Protein 3N8B (pdb70)

Radius of gyration: 15.58 Å; Cα contacts (8 Å, |Δi|>4): 259; chains: 2; bounding box: 37×37×38 Å

CATH classification: 3.10.450.700

Secondary structure (DSSP, 8-state):
-TTEEE-----SSSEEE--EEE-TTS-EEEEEEEEEE-TTS-EEEEEEEEETT--HHHHHHHHHHHHHHHT-/--B-----SSSEEE--EEE-TTS-EEEEEEEEEE-TTS-EEEEEEEEETT--HHHHHHHHHHHHHHHHHH-

B-factor: mean 23.53, std 13.61, range [6.03, 356.92]

Sequence (143 aa):
ERGEVYSEKFTESERTYFNVKENRKGDYFLNIVESKRSPSGDFEEERHSIFVYEENNEFESSNNLLKKAIAVIKQKVEVYSEKFTESERTYFNVKENRKGDYFLNIVESKRSSPSGDFEERHSIFVYEENNEFESNLLKAIAVIKQQKVST

InterPro domains:
  IPR006628 Purine-rich element binding protein family [PF11680] (2-97)
  IPR006628 Purine-rich element binding protein family [SM00712] (6-74)

Solvent-accessible surface area: 8806 Å² total

Structure (mmCIF, N/CA/C/O backbone):
data_3N8B
#
_entry.id   3N8B
#
_cell.length_a   48.710
_cell.length_b   58.330
_cell.length_c   141.840
_cell.angle_alpha   90.00
_cell.angle_beta   90.00
_cell.angle_gamma   90.00
#
_symmetry.space_group_name_H-M   'I 21 21 21'
#
loop_
_entity.id
_entity.type
_entity.pdbx_description
1 polymer 'Uncharacterized protein'
2 non-polymer 1,2-ETHANEDIOL
3 non-polymer 'MAGNESIUM ION'
4 water water
#
loop_
_atom_site.group_PDB
_atom_site.id
_atom_site.type_symbol
_atom_site.label_atom_id
_atom_site.label_alt_id
_atom_site.label_comp_id
_atom_site.label_asym_id
_atom_site.label_entity_id
_atom_site.label_seq_id
_atom_site.pdbx_PDB_ins_code
_atom_site.Cartn_x
_atom_site.Cartn_y
_atom_site.Cartn_z
_atom_site.occupancy
_atom_site.B_iso_or_equiv
_atom_site.auth_seq_id
_atom_site.auth_comp_id
_atom_site.auth_asym_id
_atom_site.auth_atom_id
_atom_site.pdbx_PDB_model_num
ATOM 1 N N . GLU A 1 1 ? -9.270 14.055 21.778 1.00 27.51 8 GLU A N 1
ATOM 2 C CA . GLU A 1 1 ? -8.325 15.058 21.213 1.00 25.67 8 GLU A CA 1
ATOM 3 C C . GLU A 1 1 ? -8.399 15.012 19.684 1.00 23.84 8 GLU A C 1
ATOM 4 O O . GLU A 1 1 ? -8.189 13.964 19.079 1.00 23.19 8 GLU A O 1
ATOM 10 N N . ARG A 1 2 ? -8.728 16.149 19.069 1.00 21.19 9 ARG A N 1
ATOM 11 C CA . ARG A 1 2 ? -8.794 16.236 17.609 1.00 18.23 9 ARG A CA 1
ATOM 12 C C . ARG A 1 2 ? -7.479 15.750 16.980 1.00 16.90 9 ARG A C 1
ATOM 13 O O . ARG A 1 2 ? -6.387 16.192 17.351 1.00 15.25 9 ARG A O 1
ATOM 21 N N . GLY A 1 3 ? -7.584 14.821 16.038 1.00 16.98 10 GLY A N 1
ATOM 22 C CA . GLY A 1 3 ? -6.401 14.264 15.392 1.00 17.28 10 GLY A CA 1
ATOM 23 C C . GLY A 1 3 ? -5.887 12.979 16.039 1.00 18.76 10 GLY A C 1
ATOM 24 O O . GLY A 1 3 ? -5.000 12.327 15.493 1.00 18.87 10 GLY A O 1
ATOM 25 N N . GLU A 1 4 ? -6.420 12.637 17.210 1.00 19.94 11 GLU A N 1
ATOM 26 C CA . GLU A 1 4 ? -6.088 11.374 17.882 1.00 21.06 11 GLU A CA 1
ATOM 27 C C . GLU A 1 4 ? -7.338 10.504 17.972 1.00 19.70 11 GLU A C 1
ATOM 28 O O . GLU A 1 4 ? -8.319 10.868 18.620 1.00 21.60 11 GLU A O 1
ATOM 34 N N . VAL A 1 5 ? -7.300 9.364 17.295 1.00 16.70 12 VAL A N 1
ATOM 35 C CA . VAL A 1 5 ? -8.442 8.468 17.164 1.00 16.57 12 VAL A CA 1
ATOM 36 C C . VAL A 1 5 ? -8.448 7.457 18.315 1.00 15.95 12 VAL A C 1
ATOM 37 O O . VAL A 1 5 ? -9.506 7.059 18.811 1.00 16.12 12 VAL A O 1
ATOM 41 N N . TYR A 1 6 ? -7.257 7.028 18.713 1.00 14.99 13 TYR A N 1
ATOM 42 C CA . TYR A 1 6 ? -7.107 5.952 19.693 1.00 14.43 13 TYR A CA 1
ATOM 43 C C . TYR A 1 6 ? -5.812 6.152 20.454 1.00 14.10 13 TYR A C 1
ATOM 44 O O . TYR A 1 6 ? -4.792 6.528 19.878 1.00 12.10 13 TYR A O 1
ATOM 53 N N . SER A 1 7 ? -5.845 5.901 21.762 1.00 14.10 14 SER A N 1
ATOM 54 C CA . SER A 1 7 ? -4.650 6.030 22.572 1.00 15.32 14 SER A CA 1
ATOM 55 C C . SER A 1 7 ? -4.739 5.118 23.801 1.00 16.41 14 SER A C 1
ATOM 56 O O . SER A 1 7 ? -5.689 5.212 24.579 1.00 15.15 14 SER A O 1
ATOM 59 N N . GLU A 1 8 ? -3.760 4.238 23.966 1.00 15.31 15 GLU A N 1
ATOM 60 C CA . GLU A 1 8 ? -3.736 3.343 25.123 1.00 17.00 15 GLU A CA 1
ATOM 61 C C . GLU A 1 8 ? -2.365 3.353 25.751 1.00 15.42 15 GLU A C 1
ATOM 62 O O . GLU A 1 8 ? -1.349 3.494 25.069 1.00 15.26 15 GLU A O 1
ATOM 68 N N . LYS A 1 9 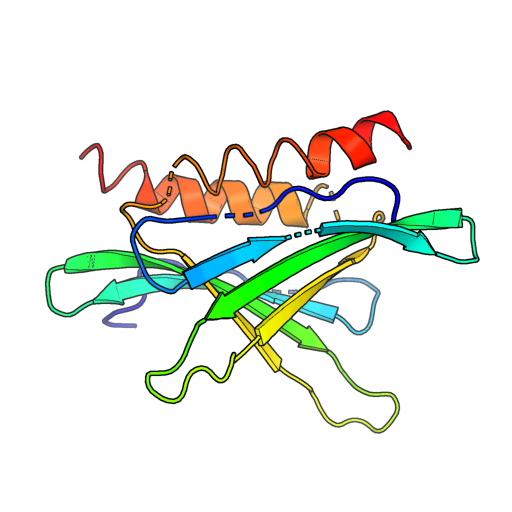? -2.333 3.237 27.066 1.00 13.78 16 LYS A N 1
ATOM 69 C CA . LYS A 1 9 ? -1.079 3.259 27.785 1.00 13.70 16 LYS A CA 1
ATOM 70 C C . LYS A 1 9 ? -0.909 1.911 28.473 1.00 14.06 16 LYS A C 1
ATOM 71 O O . LYS A 1 9 ? -1.866 1.365 29.022 1.00 13.49 16 LYS A O 1
ATOM 85 N N . PHE A 1 11 ? 1.490 0.086 31.223 1.00 14.77 18 PHE A N 1
ATOM 86 C CA . PHE A 1 11 ? 2.567 -0.047 32.215 1.00 14.10 18 PHE A CA 1
ATOM 87 C C . PHE A 1 11 ? 3.112 -1.473 32.200 1.00 14.24 18 PHE A C 1
ATOM 88 O O . PHE A 1 11 ? 2.399 -2.422 31.840 1.00 15.09 18 PHE A O 1
ATOM 96 N N . THR A 1 12 ? 4.368 -1.627 32.611 1.00 13.24 19 THR A N 1
ATOM 97 C CA . THR A 1 12 ? 4.957 -2.936 32.846 1.00 13.29 19 THR A CA 1
ATOM 98 C C . THR A 1 12 ? 5.680 -2.902 34.207 1.00 14.00 19 THR A C 1
ATOM 99 O O . THR A 1 12 ? 5.812 -1.844 34.815 1.00 12.58 19 THR A O 1
ATOM 103 N N . GLU A 1 13 ? 6.164 -4.060 34.654 1.00 14.95 20 GLU A N 1
ATOM 104 C CA . GLU A 1 13 ? 6.965 -4.128 35.883 1.00 16.71 20 GLU A CA 1
ATOM 105 C C . GLU A 1 13 ? 8.413 -3.674 35.662 1.00 16.95 20 GLU A C 1
ATOM 106 O O . GLU A 1 13 ? 9.193 -3.574 36.609 1.00 17.82 20 GLU A O 1
ATOM 112 N N . SER A 1 14 ? 8.760 -3.349 34.409 1.00 16.24 21 SER A N 1
ATOM 113 C CA . SER A 1 14 ? 10.050 -2.745 34.091 1.00 14.58 21 SER A CA 1
ATOM 114 C C . SER A 1 14 ? 9.977 -1.216 33.947 1.00 14.87 21 SER A C 1
ATOM 115 O O . SER A 1 14 ? 8.913 -0.601 34.083 1.00 14.53 21 SER A O 1
ATOM 118 N N . GLU A 1 15 ? 11.130 -0.624 33.647 1.00 14.97 22 GLU A N 1
ATOM 119 C CA . GLU A 1 15 ? 11.256 0.814 33.416 1.00 16.35 22 GLU A CA 1
ATOM 120 C C . GLU A 1 15 ? 10.728 1.231 32.032 1.00 16.08 22 GLU A C 1
ATOM 121 O O . GLU A 1 15 ? 10.856 2.392 31.645 1.00 16.80 22 GLU A O 1
ATOM 127 N N . ARG A 1 16 ? 10.147 0.278 31.306 1.00 16.39 23 ARG A N 1
ATOM 128 C CA . ARG A 1 16 ? 9.538 0.548 29.991 1.00 15.51 23 ARG A CA 1
ATOM 129 C C . ARG A 1 16 ? 8.012 0.646 30.105 1.00 14.47 23 ARG A C 1
ATOM 130 O O . ARG A 1 16 ? 7.360 -0.255 30.661 1.00 13.09 23 ARG A O 1
ATOM 138 N N . THR A 1 17 ? 7.462 1.746 29.579 1.00 12.29 24 THR A N 1
ATOM 139 C CA . THR A 1 17 ? 6.033 1.976 29.469 1.00 12.39 24 THR A CA 1
ATOM 140 C C . THR A 1 17 ? 5.725 2.221 27.993 1.00 12.93 24 THR A C 1
ATOM 141 O O . THR A 1 17 ? 6.505 2.880 27.299 1.00 14.18 24 THR A O 1
ATOM 145 N N . TYR A 1 18 ? 4.594 1.719 27.531 1.00 12.31 25 TYR A N 1
ATOM 146 C CA . TYR A 1 18 ? 4.257 1.816 26.111 1.00 12.78 25 TYR A CA 1
ATOM 147 C C . TYR A 1 18 ? 2.995 2.600 25.876 1.00 12.32 25 TYR A C 1
ATOM 148 O O . TYR A 1 18 ? 2.111 2.676 26.739 1.00 11.60 25 TYR A O 1
ATOM 157 N N . PHE A 1 19 ? 2.929 3.210 24.694 1.00 12.38 26 PHE A N 1
ATOM 158 C CA . PHE A 1 19 ? 1.752 3.885 24.244 1.00 12.39 26 PHE A CA 1
ATOM 159 C C . PHE A 1 19 ? 1.477 3.395 22.827 1.00 13.00 26 PHE A C 1
ATOM 160 O O . PHE A 1 19 ? 2.398 3.293 22.019 1.00 11.34 26 PHE A O 1
ATOM 181 N N . ASN A 1 21 ? -0.904 4.461 19.781 1.00 11.27 28 ASN A N 1
ATOM 182 C CA . ASN A 1 21 ? -1.760 5.542 19.309 1.00 11.46 28 ASN A CA 1
ATOM 183 C C . ASN A 1 21 ? -2.204 5.346 17.859 1.00 11.87 28 ASN A C 1
ATOM 184 O O . ASN A 1 21 ? -1.434 4.849 17.039 1.00 11.81 28 ASN A O 1
ATOM 189 N N . VAL A 1 22 ? -3.438 5.733 17.560 1.00 11.17 29 VAL A N 1
ATOM 190 C CA . VAL A 1 22 ? -3.868 5.903 16.160 1.00 11.15 29 VAL A CA 1
ATOM 191 C C . VAL A 1 22 ? -4.186 7.383 15.958 1.00 12.60 29 VAL A C 1
ATOM 192 O O . VAL A 1 22 ? -4.993 7.965 16.694 1.00 11.57 29 VAL A O 1
ATOM 196 N N . LYS A 1 23 ? -3.532 7.972 14.964 1.00 12.61 30 LYS A N 1
ATOM 197 C CA . LYS A 1 23 ? -3.678 9.383 14.663 1.00 13.62 30 LYS A CA 1
ATOM 198 C C . LYS A 1 23 ? -4.265 9.563 13.270 1.00 14.03 30 LYS A C 1
ATOM 199 O O . LYS A 1 23 ? -4.292 8.618 12.466 1.00 11.74 30 LYS A O 1
ATOM 205 N N . GLU A 1 24 ? -4.758 10.768 13.004 1.00 14.38 31 GLU A N 1
ATOM 206 C CA . GLU A 1 24 ? -5.398 11.076 11.731 1.00 15.65 31 GLU A CA 1
ATOM 207 C C . GLU A 1 24 ? -4.693 12.304 11.158 1.00 15.18 31 GLU A C 1
ATOM 208 O O . GLU A 1 24 ? -4.465 13.279 11.880 1.00 15.75 31 GLU A O 1
ATOM 214 N N . ASN A 1 25 ? -4.316 12.251 9.882 1.00 12.61 32 ASN A N 1
ATOM 215 C CA . ASN A 1 25 ? -3.663 13.408 9.261 1.00 12.20 32 ASN A CA 1
ATOM 216 C C . ASN A 1 25 ? -4.697 14.353 8.633 1.00 11.58 32 ASN A C 1
ATOM 217 O O . ASN A 1 25 ? -5.912 14.122 8.721 1.00 11.79 32 ASN A O 1
ATOM 222 N N . ARG A 1 26 ? -4.202 15.392 7.989 1.00 12.53 33 ARG A N 1
ATOM 223 C CA . ARG A 1 26 ? -5.053 16.400 7.366 1.00 14.33 33 ARG A CA 1
ATOM 224 C C . ARG A 1 26 ? -6.053 15.796 6.351 1.00 15.50 33 ARG A C 1
ATOM 225 O O . ARG A 1 26 ? -7.190 16.256 6.230 1.00 16.14 33 ARG A O 1
ATOM 233 N N . LYS A 1 27 ? -5.611 14.769 5.627 1.00 16.88 34 LYS A N 1
ATOM 234 C CA . LYS A 1 27 ? -6.411 14.134 4.562 1.00 18.72 34 LYS A CA 1
ATOM 235 C C . LYS A 1 27 ? -7.416 13.144 5.108 1.00 18.68 34 LYS A C 1
ATOM 236 O O . LYS A 1 27 ? -8.235 12.620 4.364 1.00 19.37 34 LYS A O 1
ATOM 242 N N . GLY A 1 28 ? -7.344 12.876 6.406 1.00 18.00 35 GLY A N 1
ATOM 243 C CA . GLY A 1 28 ? -8.204 11.891 7.024 1.00 17.20 35 GLY A CA 1
ATOM 244 C C . GLY A 1 28 ? -7.647 10.471 7.071 1.00 16.42 35 GLY A C 1
ATOM 245 O O . GLY A 1 28 ? -8.340 9.570 7.551 1.00 18.35 35 GLY A O 1
ATOM 246 N N . ASP A 1 29 ? -6.418 10.259 6.593 1.00 15.28 36 ASP A N 1
ATOM 247 C CA . ASP A 1 29 ? -5.774 8.945 6.683 1.00 15.41 36 ASP A CA 1
ATOM 248 C C . ASP A 1 29 ? -5.487 8.659 8.155 1.00 15.59 36 ASP A C 1
ATOM 249 O O . ASP A 1 29 ? -5.165 9.582 8.914 1.00 14.83 36 ASP A O 1
ATOM 254 N N . TYR A 1 30 ? -5.579 7.393 8.544 1.00 14.28 37 TYR A N 1
ATOM 255 C CA . TYR A 1 30 ? -5.172 6.991 9.897 1.00 13.95 37 TYR A CA 1
ATOM 256 C C . TYR A 1 30 ? -3.731 6.514 9.848 1.00 13.71 37 TYR A C 1
ATOM 257 O O . TYR A 1 30 ? -3.296 5.991 8.820 1.00 14.40 37 TYR A O 1
ATOM 266 N N . PHE A 1 31 ? -2.978 6.699 10.936 1.00 11.44 38 PHE A N 1
ATOM 267 C CA . PHE A 1 31 ? -1.643 6.107 11.035 1.00 10.58 38 PHE A CA 1
ATOM 268 C C . PHE A 1 31 ? -1.341 5.660 12.453 1.00 10.60 38 PHE A C 1
ATOM 269 O O . PHE A 1 31 ? -1.978 6.128 13.401 1.00 9.99 38 PHE A O 1
ATOM 277 N N . LEU A 1 32 ? -0.401 4.723 12.566 1.00 10.70 39 LEU A N 1
ATOM 278 C CA . LEU A 1 32 ? -0.085 4.088 13.833 1.00 10.35 39 LEU A CA 1
ATOM 279 C C . LEU A 1 32 ? 1.142 4.726 14.441 1.00 10.38 39 LEU A C 1
ATOM 280 O O . LEU A 1 32 ? 2.113 5.033 13.757 1.00 10.03 39 LEU A O 1
ATOM 285 N N . ASN A 1 33 ? 1.100 4.940 15.747 1.00 10.68 40 ASN A N 1
ATOM 286 C CA . ASN A 1 33 ? 2.269 5.404 16.430 1.00 11.15 40 ASN A CA 1
ATOM 287 C C . ASN A 1 33 ? 2.480 4.524 17.651 1.00 11.53 40 ASN A C 1
ATOM 288 O O . ASN A 1 33 ? 1.567 4.369 18.470 1.00 12.73 40 ASN A O 1
ATOM 293 N N . ILE A 1 34 ? 3.655 3.905 17.727 1.00 9.89 41 ILE A N 1
ATOM 294 C CA . ILE A 1 34 ? 3.999 3.060 18.866 1.00 10.92 41 ILE A CA 1
ATOM 295 C C . ILE A 1 34 ? 5.100 3.787 19.600 1.00 10.83 41 ILE A C 1
ATOM 296 O O . ILE A 1 34 ? 6.069 4.232 18.994 1.00 10.79 41 ILE A O 1
ATOM 301 N N . VAL A 1 35 ? 4.949 3.918 20.910 1.00 11.14 42 VAL A N 1
ATOM 302 C CA . VAL A 1 35 ? 5.920 4.667 21.691 1.00 12.11 42 VAL A CA 1
ATOM 303 C C . VAL A 1 35 ? 6.401 3.809 22.871 1.00 12.56 42 VAL A C 1
ATOM 304 O O . VAL A 1 35 ? 5.605 3.134 23.517 1.00 11.14 42 VAL A O 1
ATOM 308 N N . GLU A 1 36 ? 7.705 3.833 23.113 1.00 13.49 43 GLU A N 1
ATOM 309 C CA . GLU A 1 36 ? 8.290 3.284 24.322 1.00 14.66 43 GLU A CA 1
ATOM 310 C C . GLU A 1 36 ? 8.902 4.450 25.075 1.00 15.42 43 GLU A C 1
ATOM 311 O O . GLU A 1 36 ? 9.723 5.200 24.530 1.00 15.66 43 GLU A O 1
ATOM 317 N N . SER A 1 37 ? 8.477 4.603 26.324 1.00 15.89 44 SER A N 1
ATOM 318 C CA . SER A 1 37 ? 9.037 5.592 27.219 1.00 16.34 44 SER A CA 1
ATOM 319 C C . SER A 1 37 ? 9.849 4.806 28.257 1.00 18.09 44 SER A C 1
ATOM 320 O O . SER A 1 37 ? 9.289 3.991 28.997 1.00 16.80 44 SER A O 1
ATOM 323 N N . LYS A 1 38 ? 11.162 5.030 28.286 1.00 18.86 45 LYS A N 1
ATOM 324 C CA . LYS A 1 38 ? 12.063 4.283 29.173 1.00 22.14 45 LYS A CA 1
ATOM 325 C C . LYS A 1 38 ? 12.697 5.189 30.216 1.00 23.38 45 LYS A C 1
ATOM 326 O O . LYS A 1 38 ? 13.345 6.175 29.877 1.00 24.30 45 LYS A O 1
ATOM 332 N N . ARG A 1 39 ? 12.496 4.863 31.489 1.00 25.66 46 ARG A N 1
ATOM 333 C CA . ARG A 1 39 ? 13.140 5.599 32.572 1.00 27.28 46 ARG A CA 1
ATOM 334 C C . ARG A 1 39 ? 14.596 5.169 32.676 1.00 29.05 46 ARG A C 1
ATOM 335 O O . ARG A 1 39 ? 14.886 3.988 32.867 1.00 29.41 46 ARG A O 1
ATOM 343 N N . SER A 1 40 ? 15.501 6.121 32.562 1.00 31.33 47 SER A N 1
ATOM 344 C CA . SER A 1 40 ? 16.914 5.829 32.694 1.00 34.67 47 SER A CA 1
ATOM 345 C C . SER A 1 40 ? 17.279 5.649 34.161 1.00 36.27 47 SER A C 1
ATOM 346 O O . SER A 1 40 ? 16.551 6.093 35.038 1.00 35.98 47 SER A O 1
ATOM 349 N N . PRO A 1 41 ? 18.408 4.992 34.416 1.00 38.29 48 PRO A N 1
ATOM 350 C CA . PRO A 1 41 ? 18.878 4.764 35.787 1.00 39.50 48 PRO A CA 1
ATOM 351 C C . PRO A 1 41 ? 18.821 6.057 36.573 1.00 40.43 48 PRO A C 1
ATOM 352 O O . PRO A 1 41 ? 18.231 6.104 37.639 1.00 41.99 48 PRO A O 1
ATOM 356 N N . SER A 1 42 ? 19.409 7.102 36.028 1.00 40.41 49 SER A N 1
ATOM 357 C CA . SER A 1 42 ? 19.170 8.451 36.525 1.00 40.72 49 SER A CA 1
ATOM 358 C C . SER A 1 42 ? 17.901 9.268 36.748 1.00 40.49 49 SER A C 1
ATOM 359 O O . SER A 1 42 ? 17.943 10.318 37.392 1.00 41.05 49 SER A O 1
ATOM 362 N N . GLY A 1 43 ? 16.780 8.788 36.205 1.00 39.36 50 GLY A N 1
ATOM 363 C CA . GLY A 1 43 ? 15.485 9.457 36.375 1.00 38.10 50 GLY A CA 1
ATOM 364 C C . GLY A 1 43 ? 15.015 10.268 35.174 1.00 37.47 50 GLY A 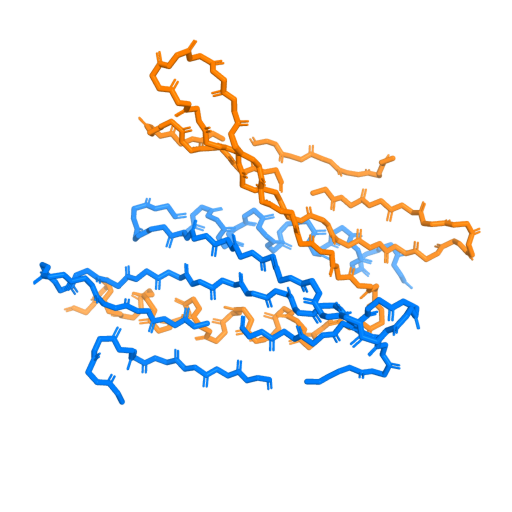C 1
ATOM 365 O O . GLY A 1 43 ? 13.923 10.840 35.192 1.00 37.21 50 GLY A O 1
ATOM 366 N N . ASP A 1 44 ? 15.842 10.338 34.135 1.00 36.72 51 ASP A N 1
ATOM 367 C CA . ASP A 1 44 ? 15.419 10.950 32.882 1.00 36.41 51 ASP A CA 1
ATOM 368 C C . ASP A 1 44 ? 14.652 9.917 32.065 1.00 35.18 51 ASP A C 1
ATOM 369 O O . ASP A 1 44 ? 14.942 8.725 32.130 1.00 35.12 51 ASP A O 1
ATOM 374 N N . PHE A 1 45 ? 13.674 10.377 31.301 1.00 33.91 52 PHE A N 1
ATOM 375 C CA . PHE A 1 45 ? 12.874 9.478 30.498 1.00 32.81 52 PHE A CA 1
ATOM 376 C C . PHE A 1 45 ? 13.231 9.602 29.029 1.00 31.35 52 PHE A C 1
ATOM 377 O O . PHE A 1 45 ? 13.077 10.683 28.454 1.00 32.91 52 PHE A O 1
ATOM 385 N N . GLU A 1 46 ? 13.733 8.514 28.437 1.00 29.31 53 GLU A N 1
ATOM 386 C CA A GLU A 1 46 ? 13.998 8.476 27.001 0.25 28.67 53 GLU A CA 1
ATOM 387 C CA B GLU A 1 46 ? 14.004 8.456 26.996 0.25 28.60 53 GLU A CA 1
ATOM 388 C CA C GLU A 1 46 ? 13.980 8.505 26.998 0.50 28.39 53 GLU A CA 1
ATOM 389 C C . GLU A 1 46 ? 12.743 8.013 26.256 1.00 27.84 53 GLU A C 1
ATOM 390 O O . GLU A 1 46 ? 12.019 7.138 26.731 1.00 27.50 53 GLU A O 1
ATOM 406 N N . ARG A 1 47 ? 12.479 8.614 25.105 1.00 25.40 54 ARG A N 1
ATOM 407 C CA . ARG A 1 47 ? 11.269 8.312 24.368 1.00 23.11 54 ARG A CA 1
ATOM 408 C C . ARG A 1 47 ? 11.628 7.847 22.958 1.00 21.37 54 ARG A C 1
ATOM 409 O O . ARG A 1 47 ? 12.474 8.441 22.309 1.00 21.11 54 ARG A O 1
ATOM 417 N N . HIS A 1 48 ? 11.010 6.754 22.526 1.00 18.62 55 HIS A N 1
ATOM 418 C CA . HIS A 1 48 ? 11.288 6.134 21.241 1.00 17.56 55 HIS A CA 1
ATOM 419 C C . HIS A 1 48 ? 9.955 5.922 20.544 1.00 16.56 55 HIS A C 1
ATOM 420 O O . HIS A 1 48 ? 9.025 5.374 21.130 1.00 15.71 55 HIS A O 1
ATOM 427 N N . SER A 1 49 ? 9.866 6.359 19.293 1.00 13.87 56 SER A N 1
ATOM 428 C CA . SER A 1 49 ? 8.581 6.494 18.650 1.00 13.43 56 SER A CA 1
ATOM 429 C C . SER A 1 49 ? 8.688 6.011 17.212 1.00 13.44 56 SER A C 1
ATOM 430 O O . SER A 1 49 ? 9.572 6.462 16.462 1.00 12.75 56 SER A O 1
ATOM 433 N N . ILE A 1 50 ? 7.760 5.134 16.835 1.00 13.11 57 ILE A N 1
ATOM 434 C CA . ILE A 1 50 ? 7.709 4.579 15.485 1.00 13.16 57 ILE A CA 1
ATOM 435 C C . ILE A 1 50 ? 6.368 4.907 14.836 1.00 12.89 57 ILE A C 1
ATOM 436 O O . ILE A 1 50 ? 5.327 4.869 15.500 1.00 12.92 57 ILE A O 1
ATOM 441 N N . PHE A 1 51 ? 6.395 5.235 13.545 1.00 10.42 58 PHE A N 1
ATOM 442 C CA . PHE A 1 51 ? 5.182 5.523 12.805 1.00 10.38 58 PHE A CA 1
ATOM 443 C C . PHE A 1 51 ? 5.018 4.527 11.674 1.00 9.72 58 PHE A C 1
ATOM 444 O O . PHE A 1 51 ? 5.999 4.172 11.005 1.00 9.45 58 PHE A O 1
ATOM 452 N N . VAL A 1 52 ? 3.789 4.088 11.463 1.00 9.19 59 VAL A N 1
ATOM 453 C CA . VAL A 1 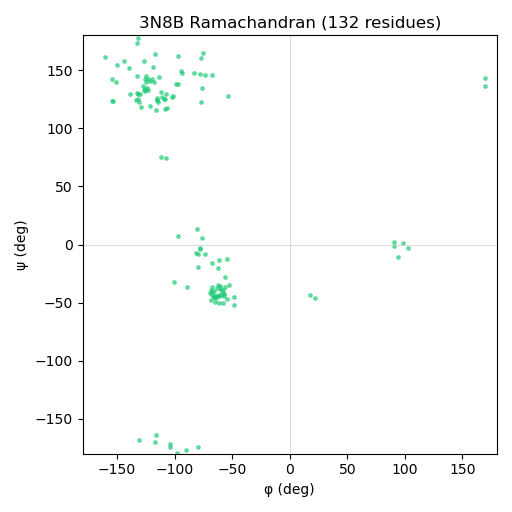52 ? 3.462 3.183 10.354 1.00 9.37 59 VAL A CA 1
ATOM 454 C C . VAL A 1 52 ? 2.248 3.759 9.670 1.00 11.23 59 VAL A C 1
ATOM 455 O O . VAL A 1 52 ? 1.248 4.092 10.323 1.00 10.89 59 VAL A O 1
ATOM 459 N N . TYR A 1 53 ? 2.332 3.889 8.347 1.00 12.20 60 TYR A N 1
ATOM 460 C CA . TYR A 1 53 ? 1.250 4.514 7.583 1.00 13.03 60 TYR A CA 1
ATOM 461 C C . TYR A 1 53 ? 0.285 3.488 6.967 1.00 14.43 60 TYR A C 1
ATOM 462 O O . TYR A 1 53 ? 0.601 2.304 6.885 1.00 13.90 60 TYR A O 1
ATOM 471 N N . GLU A 1 54 ? -0.904 3.948 6.576 1.00 16.02 61 GLU A N 1
ATOM 472 C CA . GLU A 1 54 ? -1.978 3.072 6.090 1.00 17.06 61 GLU A CA 1
ATOM 473 C C . GLU A 1 54 ? -1.556 2.047 5.041 1.00 17.72 61 GLU A C 1
ATOM 474 O O . GLU A 1 54 ? -1.927 0.861 5.127 1.00 17.10 61 GLU A O 1
ATOM 480 N N . GLU A 1 55 ? -0.772 2.502 4.066 1.00 16.77 62 GLU A N 1
ATOM 481 C CA . GLU A 1 55 ? -0.388 1.657 2.945 1.00 17.63 62 GLU A CA 1
ATOM 482 C C . GLU A 1 55 ? 0.519 0.516 3.352 1.00 17.13 62 GLU A C 1
ATOM 483 O O . GLU A 1 55 ? 0.681 -0.431 2.588 1.00 17.91 62 GLU A O 1
ATOM 489 N N . ASN A 1 56 ? 1.111 0.593 4.543 1.00 14.48 63 ASN A N 1
ATOM 490 C CA . ASN A 1 56 ? 1.958 -0.502 5.026 1.00 14.04 63 ASN A CA 1
ATOM 491 C C . ASN A 1 56 ? 1.393 -1.270 6.227 1.00 13.28 63 ASN A C 1
ATOM 492 O O . ASN A 1 56 ? 2.092 -2.112 6.769 1.00 13.20 63 ASN A O 1
ATOM 505 N N . ASN A 1 58 ? -1.079 -3.632 6.788 1.00 15.04 65 ASN A N 1
ATOM 506 C CA . ASN A 1 58 ? -1.282 -5.085 6.750 1.00 17.59 65 ASN A CA 1
ATOM 507 C C . ASN A 1 58 ? 0.031 -5.845 6.767 1.00 16.89 65 ASN A C 1
ATOM 508 O O . ASN A 1 58 ? 0.170 -6.844 7.489 1.00 17.96 65 ASN A O 1
ATOM 513 N N . GLU A 1 59 ? 1.000 -5.382 5.981 1.00 16.51 66 GLU A N 1
ATOM 514 C CA . GLU A 1 59 ? 2.310 -6.001 5.962 1.00 16.14 66 GLU A CA 1
ATOM 515 C C . GLU A 1 59 ? 3.059 -5.798 7.273 1.00 14.82 66 GLU A C 1
ATOM 516 O O . GLU A 1 59 ? 3.777 -6.689 7.724 1.00 12.98 66 GLU A O 1
ATOM 522 N N . PHE A 1 60 ? 2.903 -4.627 7.884 1.00 13.17 67 PHE A N 1
ATOM 523 C CA . PHE A 1 60 ? 3.567 -4.398 9.167 1.00 12.93 67 PHE A CA 1
ATOM 524 C C . PHE A 1 60 ? 2.996 -5.348 10.212 1.00 12.97 67 PHE A C 1
ATOM 525 O O . PHE A 1 60 ? 3.751 -5.976 10.963 1.00 13.59 67 PHE A O 1
ATOM 533 N N . GLU A 1 61 ? 1.673 -5.478 10.235 1.00 13.83 68 GLU A N 1
ATOM 534 C CA . GLU A 1 61 ? 1.010 -6.391 11.174 1.00 16.07 68 GLU A CA 1
ATOM 535 C C . GLU A 1 61 ? 1.501 -7.841 10.995 1.00 16.27 68 GLU A C 1
ATOM 536 O O . GLU A 1 61 ? 1.871 -8.499 11.962 1.00 16.28 68 GLU A O 1
ATOM 542 N N . SER A 1 62 ? 1.482 -8.312 9.751 1.00 16.94 69 SER A N 1
ATOM 543 C CA A SER A 1 62 ? 1.920 -9.669 9.428 0.50 16.97 69 SER A CA 1
ATOM 544 C CA B SER A 1 62 ? 1.929 -9.666 9.415 0.50 17.17 69 SER A CA 1
ATOM 545 C C . SER A 1 62 ? 3.345 -9.929 9.900 1.00 17.05 69 SER A C 1
ATOM 546 O O . SER A 1 62 ? 3.617 -10.962 10.517 1.00 17.57 69 SER A O 1
ATOM 551 N N . ASN A 1 63 ? 4.245 -8.990 9.616 1.00 16.28 70 ASN A N 1
ATOM 552 C CA A ASN A 1 63 ? 5.632 -9.135 10.020 0.50 16.24 70 ASN A CA 1
ATOM 553 C CA B ASN A 1 63 ? 5.655 -9.068 10.022 0.50 16.30 70 ASN A CA 1
ATOM 554 C C . ASN A 1 63 ? 5.846 -9.049 11.528 1.00 16.49 70 ASN A C 1
ATOM 555 O O . ASN A 1 63 ? 6.712 -9.749 12.082 1.00 16.50 70 ASN A O 1
ATOM 564 N N . LEU A 1 64 ? 5.065 -8.209 12.191 1.00 15.82 71 LEU A N 1
ATOM 565 C CA . LEU A 1 64 ? 5.139 -8.107 13.632 1.00 17.27 71 LEU A CA 1
ATOM 566 C C . LEU A 1 64 ? 4.688 -9.440 14.245 1.00 15.96 71 LEU A C 1
ATOM 567 O O . LEU A 1 64 ? 5.384 -10.002 15.077 1.00 16.17 71 LEU A O 1
ATOM 572 N N . LEU A 1 65 ? 3.543 -9.941 13.803 1.00 15.42 72 LEU A N 1
ATOM 573 C CA . LEU A 1 65 ? 3.008 -11.214 14.316 1.00 17.36 72 LEU A CA 1
ATOM 574 C C . LEU A 1 65 ? 3.929 -12.415 14.077 1.00 18.38 72 LEU A C 1
ATOM 575 O O . LEU A 1 65 ? 4.016 -13.308 14.937 1.00 18.41 72 LEU A O 1
ATOM 580 N N . LYS A 1 66 ? 4.618 -12.421 12.931 1.00 18.02 73 LYS A N 1
ATOM 581 C CA A LYS A 1 66 ? 5.601 -13.462 12.613 0.50 18.25 73 LYS A CA 1
ATOM 582 C CA B LYS A 1 66 ? 5.614 -13.455 12.613 0.50 18.37 73 LYS A CA 1
ATOM 583 C C . LYS A 1 66 ? 6.801 -13.448 13.573 1.00 18.43 73 LYS A C 1
ATOM 584 O O . LYS A 1 66 ? 7.257 -14.505 14.014 1.00 17.88 73 LYS A O 1
ATOM 595 N N . ALA A 1 67 ? 7.315 -12.262 13.901 1.00 16.94 74 ALA A N 1
ATOM 596 C CA . ALA A 1 67 ? 8.423 -12.166 14.860 1.00 17.54 74 ALA A CA 1
ATOM 597 C C . ALA A 1 67 ? 7.983 -12.562 16.263 1.00 17.54 74 ALA A C 1
ATOM 598 O O . ALA A 1 67 ? 8.730 -13.224 16.996 1.00 18.43 74 ALA A O 1
ATOM 600 N N . ILE A 1 68 ? 6.786 -12.129 16.639 1.00 16.29 75 ILE A N 1
ATOM 601 C CA . ILE A 1 68 ? 6.218 -12.491 17.944 1.00 18.25 75 ILE A CA 1
ATOM 602 C C . ILE A 1 68 ? 5.984 -14.014 18.052 1.00 18.10 75 ILE A C 1
ATOM 603 O O . ILE A 1 68 ? 6.199 -14.615 19.112 1.00 18.79 75 ILE A O 1
ATOM 608 N N . ALA A 1 69 ? 5.557 -14.631 16.956 1.00 18.28 76 ALA A N 1
ATOM 609 C CA . ALA A 1 69 ? 5.359 -16.084 16.909 1.00 19.39 76 ALA A CA 1
ATOM 610 C C . ALA A 1 69 ? 6.667 -16.840 17.138 1.00 20.02 76 ALA A C 1
ATOM 611 O O . ALA A 1 69 ? 6.667 -17.903 17.765 1.00 20.15 76 ALA A O 1
ATOM 613 N N . VAL A 1 70 ? 7.781 -16.290 16.648 1.00 21.26 77 VAL A N 1
ATOM 614 C CA . VAL A 1 70 ? 9.111 -16.829 16.953 1.00 22.18 77 VAL A CA 1
ATOM 615 C C . VAL A 1 70 ? 9.350 -16.862 18.458 1.00 22.67 77 VAL A C 1
ATOM 616 O O . VAL A 1 70 ? 9.836 -17.861 18.981 1.00 22.79 77 VAL A O 1
ATOM 620 N N . ILE A 1 71 ? 8.998 -15.782 19.155 1.00 23.00 78 ILE A N 1
ATOM 621 C CA . ILE A 1 71 ? 9.196 -15.717 20.608 1.00 23.87 78 ILE A CA 1
ATOM 622 C C . ILE A 1 71 ? 8.253 -16.684 21.336 1.00 25.67 78 ILE A C 1
ATOM 623 O O . ILE A 1 71 ? 8.660 -17.375 22.276 1.00 25.17 78 ILE A O 1
ATOM 628 N N . LYS A 1 72 ? 7.005 -16.739 20.877 1.00 27.26 79 LYS A N 1
ATOM 629 C CA . LYS A 1 72 ? 6.001 -17.640 21.445 1.00 30.48 79 LYS A CA 1
ATOM 630 C C . LYS A 1 72 ? 6.434 -19.092 21.393 1.00 32.00 79 LYS A C 1
ATOM 631 O O . LYS A 1 72 ? 6.227 -19.839 22.342 1.00 32.30 79 LYS A O 1
ATOM 637 N N . GLN A 1 73 ? 7.015 -19.491 20.270 1.00 34.47 80 GLN A N 1
ATOM 638 C CA . GLN A 1 73 ? 7.423 -20.873 20.100 1.00 37.77 80 GLN A CA 1
ATOM 639 C C . GLN A 1 73 ? 8.748 -21.171 20.808 1.00 39.08 80 GLN A C 1
ATOM 640 O O . GLN A 1 73 ? 9.057 -22.333 21.079 1.00 39.53 80 GLN A O 1
ATOM 646 N N . LYS A 1 74 ? 9.515 -20.125 21.113 1.00 40.23 81 LYS A N 1
ATOM 647 C CA . LYS A 1 74 ? 10.807 -20.278 21.782 1.00 41.72 81 LYS A CA 1
ATOM 648 C C . LYS A 1 74 ? 10.712 -20.073 23.297 1.00 42.61 81 LYS A C 1
ATOM 649 O O . LYS A 1 74 ? 11.732 -20.032 23.980 1.00 43.34 81 LYS A O 1
ATOM 655 N N . VAL A 1 75 ? 9.496 -19.939 23.820 1.00 43.56 82 VAL A N 1
ATOM 656 C CA . VAL A 1 75 ? 9.292 -19.952 25.276 1.00 44.58 82 VAL A CA 1
ATOM 657 C C . VAL A 1 75 ? 8.538 -21.207 25.707 1.00 44.98 82 VAL A C 1
ATOM 658 O O . VAL A 1 75 ? 8.526 -21.563 26.888 1.00 46.44 82 VAL A O 1
ATOM 662 N N . GLU B 1 4 ? 21.353 -12.296 17.707 1.00 42.29 11 GLU B N 1
ATOM 663 C CA . GLU B 1 4 ? 20.065 -12.238 17.036 1.00 41.99 11 GLU B CA 1
ATOM 664 C C . GLU B 1 4 ? 19.579 -13.638 16.770 1.00 41.32 11 GLU B C 1
ATOM 665 O O . GLU B 1 4 ? 20.344 -14.470 16.359 1.00 42.29 11 GLU B O 1
ATOM 671 N N . VAL B 1 5 ? 18.314 -13.893 17.049 1.00 38.94 12 VAL B N 1
ATOM 672 C CA . VAL B 1 5 ? 17.666 -15.157 16.839 1.00 36.90 12 VAL B CA 1
ATOM 673 C C . VAL B 1 5 ? 16.852 -15.124 15.569 1.00 34.79 12 VAL B C 1
ATOM 674 O O . VAL B 1 5 ? 16.679 -16.122 14.931 1.00 34.64 12 VAL B O 1
ATOM 678 N N . TYR B 1 6 ? 16.308 -13.958 15.232 1.00 32.09 13 TYR B N 1
ATOM 679 C CA . TYR B 1 6 ? 15.472 -13.784 14.045 1.00 29.70 13 TYR B CA 1
ATOM 680 C C . TYR B 1 6 ? 15.581 -12.317 13.632 1.00 28.73 13 TYR B C 1
ATOM 681 O O . TYR B 1 6 ? 15.665 -11.428 14.484 1.00 27.16 13 TYR B O 1
ATOM 690 N N . SER B 1 7 ? 15.604 -12.069 12.330 1.00 28.88 14 SER B N 1
ATOM 691 C CA . SER B 1 7 ? 15.657 -10.698 11.824 1.00 29.55 14 SER B CA 1
ATOM 692 C C . SER B 1 7 ? 15.056 -10.634 10.445 1.00 29.53 14 SER B C 1
ATOM 693 O O . SER B 1 7 ? 15.464 -11.361 9.543 1.00 30.13 14 SER B O 1
ATOM 696 N N . GLU B 1 8 ? 14.054 -9.781 10.295 1.00 28.27 15 GLU B N 1
ATOM 697 C CA . GLU B 1 8 ? 13.399 -9.610 9.021 1.00 27.75 15 GLU B CA 1
ATOM 698 C C . GLU B 1 8 ? 13.422 -8.134 8.683 1.00 26.31 15 GLU B C 1
ATOM 699 O O . GLU B 1 8 ? 13.116 -7.287 9.523 1.00 25.92 15 GLU B O 1
ATOM 705 N N . LYS B 1 9 ? 13.797 -7.841 7.448 1.00 24.26 16 LYS B N 1
ATOM 706 C CA . LYS B 1 9 ? 13.838 -6.483 6.961 1.00 22.52 16 LYS B CA 1
ATOM 707 C C . LYS B 1 9 ? 12.624 -6.289 6.074 1.00 21.43 16 LYS B C 1
ATOM 708 O O . LYS B 1 9 ? 12.450 -6.979 5.059 1.00 22.64 16 LYS B O 1
ATOM 722 N N . PHE B 1 11 ? 11.162 -3.771 3.721 1.00 16.01 18 PHE B N 1
ATOM 723 C CA . PHE B 1 11 ? 11.241 -2.580 2.898 1.00 15.61 18 PHE B CA 1
ATOM 724 C C . PHE B 1 11 ? 9.837 -2.064 2.609 1.00 14.59 18 PHE B C 1
ATOM 725 O O . PHE B 1 11 ? 8.847 -2.779 2.744 1.00 15.27 18 PHE B O 1
ATOM 733 N N . THR B 1 12 ? 9.746 -0.804 2.208 1.00 13.31 19 THR B N 1
ATOM 734 C CA . THR B 1 12 ? 8.506 -0.277 1.683 1.00 12.47 19 THR B CA 1
ATOM 735 C C . THR B 1 12 ? 8.862 0.461 0.375 1.00 12.17 19 THR B C 1
ATOM 736 O O . THR B 1 12 ? 10.031 0.573 0.015 1.00 12.46 19 THR B O 1
ATOM 740 N N . GLU B 1 13 ? 7.853 0.975 -0.300 1.00 12.30 20 GLU B N 1
ATOM 741 C CA . GLU B 1 13 ? 8.075 1.774 -1.501 1.00 14.69 20 GLU B CA 1
ATOM 742 C C . GLU B 1 13 ? 8.524 3.212 -1.212 1.00 14.78 20 GLU B C 1
ATOM 743 O O . GLU B 1 13 ? 8.831 3.962 -2.147 1.00 12.96 20 GLU B O 1
ATOM 749 N N . SER B 1 14 ? 8.575 3.592 0.074 1.00 14.20 21 SER B N 1
ATOM 750 C CA . SER B 1 14 ? 9.144 4.884 0.465 1.00 13.44 21 SER B CA 1
ATOM 751 C C . SER B 1 14 ? 10.533 4.690 1.061 1.00 14.30 21 SER B C 1
ATOM 752 O O . SER B 1 14 ? 11.045 3.568 1.104 1.00 14.62 21 SER B O 1
ATOM 755 N N . GLU B 1 15 ? 11.123 5.777 1.574 1.00 13.49 22 GLU B N 1
ATOM 756 C CA . GLU B 1 15 ? 12.444 5.741 2.201 1.00 14.20 22 GLU B CA 1
ATOM 757 C C . GLU B 1 15 ? 12.425 5.242 3.655 1.00 13.64 22 GLU B C 1
ATOM 758 O O . GLU B 1 15 ? 13.398 5.371 4.379 1.00 13.51 22 GLU B O 1
ATOM 764 N N . ARG B 1 16 ? 11.305 4.661 4.054 1.00 13.35 23 ARG B N 1
ATOM 765 C CA . ARG B 1 16 ? 11.132 4.131 5.392 1.00 15.08 23 ARG B CA 1
ATOM 766 C C . ARG B 1 16 ? 11.287 2.603 5.308 1.00 13.99 23 ARG B C 1
ATOM 767 O O . ARG B 1 16 ? 10.655 1.971 4.465 1.00 14.37 23 ARG B O 1
ATOM 775 N N . THR B 1 17 ? 12.162 2.031 6.130 1.00 13.86 24 THR B N 1
ATOM 776 C CA . THR B 1 17 ? 12.330 0.567 6.209 1.00 14.54 24 THR B CA 1
ATOM 777 C C . THR B 1 17 ? 12.154 0.143 7.664 1.00 14.97 24 THR B C 1
ATOM 778 O O . THR B 1 17 ? 12.595 0.852 8.573 1.00 15.29 24 THR B O 1
ATOM 782 N N . TYR B 1 18 ? 11.522 -1.007 7.889 1.00 14.13 25 TYR B N 1
ATOM 783 C CA . TYR B 1 18 ? 11.348 -1.518 9.254 1.00 14.45 25 TYR B CA 1
ATOM 784 C C . TYR B 1 18 ? 12.147 -2.794 9.445 1.00 16.16 25 TYR B C 1
ATOM 785 O O . TYR B 1 18 ? 12.255 -3.606 8.525 1.00 16.99 25 TYR B O 1
ATOM 794 N N . PHE B 1 19 ? 12.699 -2.963 10.637 1.00 17.49 26 PHE B N 1
ATOM 795 C CA . PHE B 1 19 ? 13.342 -4.213 11.014 1.00 19.32 26 PHE B CA 1
ATOM 796 C C . PHE B 1 19 ? 12.568 -4.825 12.171 1.00 20.44 26 PHE B C 1
ATOM 797 O O . PHE B 1 19 ? 12.170 -4.121 13.102 1.00 19.46 26 PHE B O 1
ATOM 818 N N . ASN B 1 21 ? 13.330 -7.629 14.847 1.00 22.10 28 ASN B N 1
ATOM 819 C CA . ASN B 1 21 ? 14.396 -8.475 15.385 1.00 23.41 28 ASN B CA 1
ATOM 820 C C . ASN B 1 21 ? 13.978 -9.197 16.646 1.00 24.00 28 ASN B C 1
ATOM 821 O O . ASN B 1 21 ? 13.347 -8.608 17.529 1.00 24.25 28 ASN B O 1
ATOM 826 N N . VAL B 1 22 ? 14.318 -10.477 16.721 1.00 24.66 29 VAL B N 1
ATOM 827 C CA . VAL B 1 22 ? 14.204 -11.210 17.972 1.00 26.04 29 VAL B CA 1
ATOM 828 C C . VAL B 1 22 ? 15.621 -11.500 18.434 1.00 27.47 29 VAL B C 1
ATOM 829 O O . VAL B 1 22 ? 16.427 -12.040 17.674 1.00 26.97 29 VAL B O 1
ATOM 833 N N . LYS B 1 23 ? 15.927 -11.122 19.668 1.00 29.13 30 LYS B N 1
ATOM 834 C CA . LYS B 1 23 ? 17.234 -11.400 20.246 1.00 32.55 30 LYS B CA 1
ATOM 835 C C . LYS B 1 23 ? 17.114 -12.109 21.591 1.00 33.85 30 LYS B C 1
ATOM 836 O O . LYS B 1 23 ? 16.073 -12.032 22.247 1.00 32.09 30 LYS B O 1
ATOM 842 N N . GLU B 1 24 ? 18.185 -12.799 21.986 1.00 36.16 31 GLU B N 1
ATOM 843 C CA . GLU B 1 24 ? 18.257 -13.479 23.283 1.00 38.53 31 GLU B CA 1
ATOM 844 C C . GLU B 1 24 ? 19.240 -12.748 24.209 1.00 39.36 31 GLU B C 1
ATOM 845 O O . GLU B 1 24 ? 20.386 -12.525 23.834 1.00 40.01 31 GLU B O 1
ATOM 851 N N . ASN B 1 25 ? 18.791 -12.353 25.402 1.00 40.46 32 ASN B N 1
ATOM 852 C CA . ASN B 1 25 ? 19.684 -11.708 26.375 1.00 41.36 32 ASN B CA 1
ATOM 853 C C . ASN B 1 25 ? 20.557 -12.721 27.128 1.00 41.98 32 ASN B C 1
ATOM 854 O O . ASN B 1 25 ? 20.538 -13.914 26.816 1.00 41.60 32 ASN B O 1
ATOM 859 N N . ARG B 1 26 ? 21.310 -12.234 28.111 1.00 42.86 33 ARG B N 1
ATOM 860 C CA . ARG B 1 26 ? 22.217 -13.065 28.896 1.00 43.92 33 ARG B CA 1
ATOM 861 C C . ARG B 1 26 ? 21.542 -14.086 29.804 1.00 43.45 33 ARG B C 1
ATOM 862 O O . ARG B 1 26 ? 21.959 -15.250 29.865 1.00 43.84 33 ARG B O 1
ATOM 870 N N . LYS B 1 27 ? 20.478 -13.656 30.485 1.00 42.53 34 LYS B N 1
ATOM 871 C CA . LYS B 1 27 ? 19.653 -14.547 31.331 1.00 41.55 34 LYS B CA 1
ATOM 872 C C . LYS B 1 27 ? 19.023 -15.653 30.497 1.00 41.16 34 LYS B C 1
ATOM 873 O O . LYS B 1 27 ? 18.492 -16.623 31.048 1.00 41.24 34 LYS B O 1
ATOM 879 N N . GLY B 1 28 ? 19.065 -15.500 29.171 1.00 40.24 35 GLY B N 1
ATOM 880 C CA . GLY B 1 28 ? 18.465 -16.456 28.240 1.00 38.81 35 GLY B CA 1
ATOM 881 C C . GLY B 1 28 ? 17.087 -16.002 27.769 1.00 37.85 35 GLY B C 1
ATOM 882 O O . GLY B 1 28 ? 16.431 -16.706 26.996 1.00 38.49 35 GLY B O 1
ATOM 883 N N . ASP B 1 29 ? 16.642 -14.836 28.234 1.00 36.54 36 ASP B N 1
ATOM 884 C CA . ASP B 1 29 ? 15.329 -14.300 27.866 1.00 35.38 36 ASP B CA 1
ATOM 885 C C . ASP B 1 29 ? 15.327 -13.686 26.473 1.00 33.71 36 ASP B C 1
ATOM 886 O O . ASP B 1 29 ? 16.326 -13.118 26.034 1.00 33.32 36 ASP B O 1
ATOM 891 N N . TYR B 1 30 ? 14.192 -13.800 25.793 1.00 32.44 37 TYR B N 1
ATOM 892 C CA . TYR B 1 30 ? 14.030 -13.251 24.455 1.00 31.50 37 TYR B CA 1
ATOM 893 C C . TYR B 1 30 ? 13.428 -11.852 24.524 1.00 30.14 37 TYR B C 1
ATOM 894 O O . TYR B 1 30 ? 12.655 -11.535 25.435 1.00 29.66 37 TYR B O 1
ATOM 903 N N . PHE B 1 31 ? 13.803 -11.005 23.576 1.00 28.35 38 PHE B N 1
ATOM 904 C CA . PHE B 1 31 ? 13.152 -9.713 23.451 1.00 26.67 38 PHE B CA 1
ATOM 905 C C . PHE B 1 31 ? 12.908 -9.335 21.996 1.00 24.37 38 PHE B C 1
ATOM 906 O O . PHE B 1 31 ? 13.615 -9.796 21.098 1.00 24.15 38 PHE B O 1
ATOM 914 N N . LEU B 1 32 ? 11.868 -8.535 21.780 1.00 21.07 39 LEU B N 1
ATOM 915 C CA . LEU B 1 32 ? 11.511 -8.059 20.455 1.00 19.34 39 LEU B CA 1
ATOM 916 C C . LEU B 1 32 ? 12.097 -6.677 20.259 1.00 18.50 39 LEU B C 1
ATOM 917 O O . LEU B 1 32 ? 12.060 -5.853 21.166 1.00 18.41 39 LEU B O 1
ATOM 922 N N . ASN B 1 33 ? 12.649 -6.437 19.073 1.00 18.25 40 ASN B N 1
ATOM 923 C CA . ASN B 1 33 ? 13.159 -5.122 18.726 1.00 17.26 40 ASN B CA 1
ATOM 924 C C . ASN B 1 33 ? 12.570 -4.720 17.387 1.00 16.40 40 ASN B C 1
ATOM 925 O O . ASN B 1 33 ? 12.742 -5.420 16.385 1.00 16.63 40 ASN B O 1
ATOM 930 N N . ILE B 1 34 ? 11.818 -3.623 17.401 1.00 14.36 41 ILE B N 1
ATOM 931 C CA . ILE B 1 34 ? 11.228 -3.070 16.195 1.00 14.43 41 ILE B CA 1
ATOM 932 C C . ILE B 1 34 ? 12.015 -1.802 15.885 1.00 13.33 41 ILE B C 1
ATOM 933 O O . ILE B 1 34 ? 12.234 -0.970 16.770 1.00 12.05 41 ILE B O 1
ATOM 938 N N . VAL B 1 35 ? 12.472 -1.683 14.641 1.00 14.38 42 VAL B N 1
ATOM 939 C CA . VAL B 1 35 ? 13.250 -0.514 14.219 1.00 13.95 42 VAL B CA 1
ATOM 940 C C . VAL B 1 35 ? 12.615 0.115 12.986 1.00 13.42 42 VAL B C 1
ATOM 941 O O . VAL B 1 35 ? 12.230 -0.585 12.052 1.00 12.87 42 VAL B O 1
ATOM 945 N N . GLU B 1 36 ? 12.473 1.434 13.007 1.00 11.95 43 GLU B N 1
ATOM 946 C CA . GLU B 1 36 ? 12.103 2.169 11.808 1.00 12.60 43 GLU B CA 1
ATOM 947 C C . GLU B 1 36 ? 13.341 2.939 11.364 1.00 12.28 43 GLU B C 1
ATOM 948 O O . GLU B 1 36 ? 13.922 3.674 12.158 1.00 11.75 43 GLU B O 1
ATOM 954 N N . SER B 1 37 ? 13.754 2.756 10.112 1.00 12.69 44 SER B N 1
ATOM 955 C CA . SER B 1 37 ? 14.936 3.456 9.593 1.00 13.38 44 SER B CA 1
ATOM 956 C C . SER B 1 37 ? 14.510 4.288 8.391 1.00 14.13 44 SER B C 1
ATOM 957 O O . SER B 1 37 ? 14.013 3.749 7.397 1.00 14.10 44 SER B O 1
ATOM 960 N N . LYS B 1 38 ? 14.690 5.606 8.487 1.00 14.16 45 LYS B N 1
ATOM 961 C CA . LYS B 1 38 ? 14.283 6.503 7.413 1.00 14.88 45 LYS B CA 1
ATOM 962 C C . LYS B 1 38 ? 15.482 7.214 6.778 1.00 14.31 45 LYS B C 1
ATOM 963 O O . LYS B 1 38 ? 16.290 7.870 7.463 1.00 13.28 45 LYS B O 1
ATOM 969 N N . ARG B 1 39 ? 15.579 7.089 5.455 1.00 14.52 46 ARG B N 1
ATOM 970 C CA . ARG B 1 39 ? 16.653 7.732 4.712 1.00 15.29 46 ARG B CA 1
ATOM 971 C C . ARG B 1 39 ? 16.356 9.223 4.572 1.00 16.48 46 ARG B C 1
ATOM 972 O O . ARG B 1 39 ? 15.225 9.609 4.254 1.00 17.18 46 ARG B O 1
ATOM 980 N N . SER B 1 40 ? 17.371 10.047 4.820 1.00 17.32 47 SER B N 1
ATOM 981 C CA A SER B 1 40 ? 17.263 11.475 4.558 0.50 18.56 47 SER B CA 1
ATOM 982 C CA B SER B 1 40 ? 17.291 11.484 4.571 0.50 18.25 47 SER B CA 1
ATOM 983 C C . SER B 1 40 ? 17.796 11.779 3.153 1.00 19.10 47 SER B C 1
ATOM 984 O O . SER B 1 40 ? 18.503 10.960 2.565 1.00 17.63 47 SER B O 1
ATOM 989 N N . PRO B 1 41 ? 17.442 12.954 2.602 1.00 20.78 48 PRO B N 1
ATOM 990 C CA . PRO B 1 41 ? 17.960 13.299 1.272 1.00 22.47 48 PRO B CA 1
ATOM 991 C C . PRO B 1 41 ? 19.485 13.287 1.179 1.00 23.61 48 PRO B C 1
ATOM 992 O O . PRO B 1 41 ? 20.026 13.032 0.108 1.00 24.87 48 PRO B O 1
ATOM 996 N N . SER B 1 42 ? 20.176 13.539 2.287 1.00 24.03 49 SER B N 1
ATOM 997 C CA . SER B 1 42 ? 21.638 13.507 2.296 1.0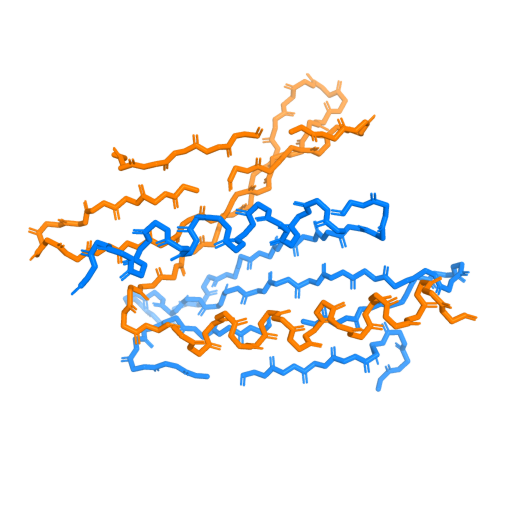0 24.88 49 SER B CA 1
ATOM 998 C C . SER B 1 42 ? 22.199 12.088 2.231 1.00 24.86 49 SER B C 1
ATOM 999 O O . SER B 1 42 ? 23.405 11.897 2.081 1.00 24.56 49 SER B O 1
ATOM 1002 N N . GLY B 1 43 ? 21.329 11.092 2.347 1.00 24.18 50 GLY B N 1
ATOM 1003 C CA . GLY B 1 43 ? 21.780 9.709 2.378 1.00 24.40 50 GLY B CA 1
ATOM 1004 C C . GLY B 1 43 ? 22.068 9.204 3.784 1.00 24.70 50 GLY B C 1
ATOM 1005 O O . GLY B 1 43 ? 22.452 8.046 3.956 1.00 24.22 50 GLY B O 1
ATOM 1006 N N . ASP B 1 44 ? 21.894 10.071 4.786 1.00 24.57 51 ASP B N 1
ATOM 1007 C CA . ASP B 1 44 ? 21.962 9.659 6.200 1.00 25.51 51 ASP B CA 1
ATOM 1008 C C . ASP B 1 44 ? 20.691 8.909 6.574 1.00 23.47 51 ASP B C 1
ATOM 1009 O O . ASP B 1 44 ? 19.690 9.003 5.862 1.00 21.97 51 ASP B O 1
ATOM 1014 N N . PHE B 1 45 ? 20.723 8.205 7.710 1.00 21.97 52 PHE B N 1
ATOM 1015 C CA . PHE B 1 45 ? 19.544 7.494 8.195 1.00 21.24 52 PHE B CA 1
ATOM 1016 C C . PHE B 1 45 ? 19.159 7.911 9.599 1.00 20.66 52 PHE B C 1
ATOM 1017 O O . PHE B 1 45 ? 20.020 8.030 10.468 1.00 21.44 52 PHE B O 1
ATOM 1025 N N . GLU B 1 46 ? 17.871 8.146 9.817 1.00 19.92 53 GLU B N 1
ATOM 1026 C CA A GLU B 1 46 ? 17.330 8.357 11.160 0.50 19.89 53 GLU B CA 1
ATOM 1027 C CA B GLU B 1 46 ? 17.402 8.320 11.184 0.50 19.65 53 GLU B CA 1
ATOM 1028 C C . GLU B 1 46 ? 16.747 7.020 11.621 1.00 19.43 53 GLU B C 1
ATOM 1029 O O . GLU B 1 46 ? 15.999 6.386 10.867 1.00 19.13 53 GLU B O 1
ATOM 1040 N N . ARG B 1 47 ? 17.075 6.578 12.827 1.00 18.54 54 ARG B N 1
ATOM 1041 C CA . ARG B 1 47 ? 16.518 5.306 13.261 1.00 18.25 54 ARG B CA 1
ATOM 1042 C C . ARG B 1 47 ? 15.780 5.446 14.584 1.00 17.48 54 ARG B C 1
ATOM 1043 O O . ARG B 1 47 ? 16.140 6.276 15.426 1.00 17.87 54 ARG B O 1
ATOM 1051 N N . HIS B 1 48 ? 14.710 4.681 14.711 1.00 15.20 55 HIS B N 1
ATOM 1052 C CA . HIS B 1 48 ? 13.821 4.747 15.853 1.00 14.73 55 HIS B CA 1
ATOM 1053 C C . HIS B 1 48 ? 13.649 3.309 16.255 1.00 15.10 55 HIS B C 1
ATOM 1054 O O . HIS B 1 48 ? 13.299 2.475 15.421 1.00 14.21 55 HIS B O 1
ATOM 1061 N N . SER B 1 49 ? 13.941 3.025 17.518 1.00 15.07 56 SER B N 1
ATOM 1062 C CA . SER B 1 49 ? 14.082 1.643 17.967 1.00 15.10 56 SER B CA 1
ATOM 1063 C C . SER B 1 49 ? 13.307 1.414 19.259 1.00 14.69 56 SER B C 1
ATOM 1064 O O . SER B 1 49 ? 13.439 2.188 20.208 1.00 14.73 56 SER B O 1
ATOM 1067 N N . ILE B 1 50 ? 12.498 0.356 19.281 1.00 14.19 57 ILE B N 1
ATOM 1068 C CA . ILE B 1 50 ? 11.682 0.006 20.454 1.00 13.47 57 ILE B CA 1
ATOM 1069 C C . ILE B 1 50 ? 12.009 -1.436 20.855 1.00 13.35 57 ILE B C 1
ATOM 1070 O O . ILE B 1 50 ? 12.214 -2.281 19.983 1.00 12.83 57 ILE B O 1
ATOM 1075 N N . PHE B 1 51 ? 12.089 -1.679 22.165 1.00 12.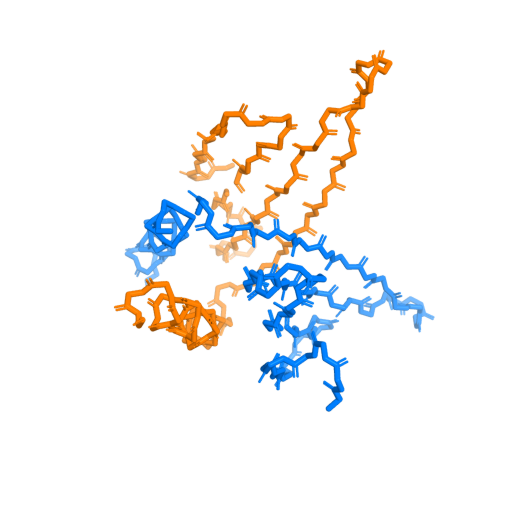76 58 PHE B N 1
ATOM 1076 C CA . PHE B 1 51 ? 12.344 -3.014 22.722 1.00 13.53 58 PHE B CA 1
ATOM 1077 C C . PHE B 1 51 ? 11.201 -3.460 23.618 1.00 12.90 58 PHE B C 1
ATOM 1078 O O . PHE B 1 51 ? 10.643 -2.646 24.370 1.00 11.75 58 PHE B O 1
ATOM 1086 N N . VAL B 1 52 ? 10.884 -4.757 23.543 1.00 13.69 59 VAL B N 1
ATOM 1087 C CA . VAL B 1 52 ? 9.849 -5.380 24.383 1.00 14.28 59 VAL B CA 1
ATOM 1088 C C . VAL B 1 52 ? 10.404 -6.690 24.958 1.00 15.42 59 VAL B C 1
ATOM 1089 O O . VAL B 1 52 ? 10.852 -7.542 24.207 1.00 15.97 59 VAL B O 1
ATOM 1093 N N . TYR B 1 53 ? 10.376 -6.812 26.281 1.00 16.82 60 TYR B N 1
ATOM 1094 C CA . TYR B 1 53 ? 10.838 -8.014 26.998 1.00 18.80 60 TYR B CA 1
ATOM 1095 C C . TYR B 1 53 ? 9.835 -9.166 26.837 1.00 18.42 60 TYR B C 1
ATOM 1096 O O . TYR B 1 53 ? 8.629 -8.926 26.800 1.00 16.71 60 TYR B O 1
ATOM 1105 N N . GLU B 1 54 ? 10.312 -10.417 26.775 1.00 18.45 61 GLU B N 1
ATOM 1106 C CA . GLU B 1 54 ? 9.393 -11.558 26.585 1.00 19.04 61 GLU B CA 1
ATOM 1107 C C . GLU B 1 54 ? 8.246 -11.587 27.602 1.00 17.12 61 GLU B C 1
ATOM 1108 O O . GLU B 1 54 ? 7.133 -11.948 27.249 1.00 16.41 61 GLU B O 1
ATOM 1114 N N . GLU B 1 55 ? 8.518 -11.162 28.838 1.00 16.85 62 GLU B N 1
ATOM 1115 C CA . GLU B 1 55 ? 7.506 -11.150 29.907 1.00 18.05 62 GLU B CA 1
ATOM 1116 C C . GLU B 1 55 ? 6.309 -10.222 29.615 1.00 17.22 62 GLU B C 1
ATOM 1117 O O . GLU B 1 55 ? 5.231 -10.395 30.191 1.00 16.12 62 GLU B O 1
ATOM 1123 N N . ASN B 1 56 ? 6.500 -9.266 28.696 1.00 15.52 63 ASN B N 1
ATOM 1124 C CA . ASN B 1 56 ? 5.435 -8.335 28.294 1.00 15.09 63 ASN B CA 1
ATOM 1125 C C . ASN B 1 56 ? 4.879 -8.608 26.893 1.00 14.68 63 ASN B C 1
ATOM 1126 O O . ASN B 1 56 ? 4.070 -7.828 26.398 1.00 14.77 63 ASN B O 1
ATOM 1139 N N . ASN B 1 58 ? 2.796 -10.956 25.370 1.00 14.79 65 ASN B N 1
ATOM 1140 C CA . ASN B 1 58 ? 1.364 -11.161 25.141 1.00 16.21 65 ASN B CA 1
ATOM 1141 C C . ASN B 1 58 ? 0.555 -9.866 25.227 1.00 15.06 65 ASN B C 1
ATOM 1142 O O . ASN B 1 58 ? -0.276 -9.584 24.371 1.00 13.84 65 ASN B O 1
ATOM 1147 N N . GLU B 1 59 ? 0.828 -9.078 26.258 1.00 14.42 66 GLU B N 1
ATOM 1148 C CA . GLU B 1 59 ? 0.132 -7.822 26.459 1.00 14.77 66 GLU B CA 1
ATOM 1149 C C . GLU B 1 59 ? 0.498 -6.779 25.373 1.00 12.92 66 GLU B C 1
ATOM 1150 O O . GLU B 1 59 ? -0.357 -6.027 24.931 1.00 13.26 66 GLU B O 1
ATOM 1156 N N . PHE B 1 60 ? 1.761 -6.741 24.975 1.00 12.46 67 PHE B N 1
ATOM 1157 C CA . PHE B 1 60 ? 2.215 -5.825 23.925 1.00 12.01 67 PHE B CA 1
ATOM 1158 C C . PHE B 1 60 ? 1.520 -6.208 22.615 1.00 12.63 67 PHE B C 1
ATOM 1159 O O . PHE B 1 60 ? 1.004 -5.349 21.905 1.00 11.82 67 PHE B O 1
ATOM 1167 N N . GLU B 1 61 ? 1.496 -7.503 22.314 1.00 12.32 68 GLU B N 1
ATOM 1168 C CA . GLU B 1 61 ? 0.853 -7.986 21.101 1.00 13.99 68 GLU B CA 1
ATOM 1169 C C . GLU B 1 61 ? -0.643 -7.676 21.079 1.00 13.55 68 GLU B C 1
ATOM 1170 O O . GLU B 1 61 ? -1.177 -7.243 20.049 1.00 11.95 68 GLU B O 1
ATOM 1176 N N . SER B 1 62 ? -1.324 -7.913 22.203 1.00 12.04 69 SER B N 1
ATOM 1177 C CA . SER B 1 62 ? -2.759 -7.636 22.283 1.00 13.78 69 SER B CA 1
ATOM 1178 C C . SER B 1 62 ? -3.033 -6.132 22.054 1.00 13.83 69 SER B C 1
ATOM 1179 O O . SER B 1 62 ? -3.964 -5.752 21.317 1.00 13.76 69 SER B O 1
ATOM 1182 N N . ASN B 1 63 ? -2.217 -5.286 22.677 1.00 13.27 70 ASN B N 1
ATOM 1183 C CA . ASN B 1 63 ? -2.385 -3.832 22.525 1.00 14.01 70 ASN B CA 1
ATOM 1184 C C . ASN B 1 63 ? -2.116 -3.335 21.093 1.00 14.05 70 ASN B C 1
ATOM 1185 O O . ASN B 1 63 ? -2.834 -2.455 20.595 1.00 14.60 70 ASN B O 1
ATOM 1190 N N . LEU B 1 64 ? -1.091 -3.894 20.445 1.00 13.88 71 LEU B N 1
ATOM 1191 C CA . LEU B 1 64 ? -0.801 -3.553 19.039 1.00 14.73 71 LEU B CA 1
ATOM 1192 C C . LEU B 1 64 ? -1.919 -3.974 18.104 1.00 13.91 71 LEU B C 1
ATOM 1193 O O . LEU B 1 64 ? -2.315 -3.214 17.221 1.00 12.52 71 LEU B O 1
ATOM 1198 N N . LEU B 1 65 ? -2.431 -5.190 18.301 1.00 13.50 72 LEU B N 1
ATOM 1199 C CA . LEU B 1 65 ? -3.519 -5.703 17.495 1.00 14.17 72 LEU B CA 1
ATOM 1200 C C . LEU B 1 65 ? -4.773 -4.862 17.606 1.00 13.33 72 LEU B C 1
ATOM 1201 O O . LEU B 1 65 ? -5.483 -4.698 16.622 1.00 13.76 72 LEU B O 1
ATOM 1206 N N . LYS B 1 66 ? -5.062 -4.350 18.801 1.00 13.32 73 LYS B N 1
ATOM 1207 C CA . LYS B 1 66 ? -6.230 -3.499 19.007 1.00 13.40 73 LYS B CA 1
ATOM 1208 C C . LYS B 1 66 ? -6.085 -2.181 18.239 1.00 12.69 73 LYS B C 1
ATOM 1209 O O . LYS B 1 66 ? -7.028 -1.729 17.582 1.00 13.64 73 LYS B O 1
ATOM 1215 N N . ALA B 1 67 ? -4.913 -1.567 18.328 1.00 12.44 74 ALA B N 1
ATOM 1216 C CA . ALA B 1 67 ? -4.659 -0.291 17.632 1.00 13.46 74 ALA B CA 1
ATOM 1217 C C . ALA B 1 67 ? -4.681 -0.468 16.099 1.00 13.29 74 ALA B C 1
ATOM 1218 O O . ALA B 1 67 ? -5.282 0.330 15.372 1.00 13.68 74 ALA B O 1
ATOM 1220 N N . ILE B 1 68 ? -4.021 -1.513 15.621 1.00 12.79 75 ILE B N 1
ATOM 1221 C CA . ILE B 1 68 ? -4.010 -1.839 14.192 1.00 13.58 75 ILE B CA 1
ATOM 1222 C C . ILE B 1 68 ? -5.436 -2.100 13.692 1.00 13.67 75 ILE B C 1
ATOM 1223 O O . ILE B 1 68 ? -5.802 -1.666 12.598 1.00 13.84 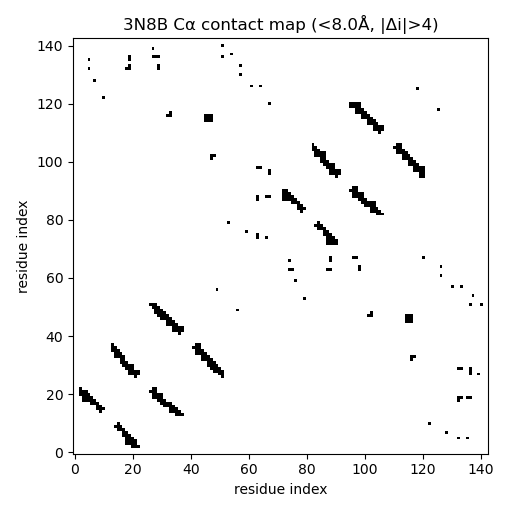75 ILE B O 1
ATOM 1228 N N . ALA B 1 69 ? -6.249 -2.772 14.508 1.00 14.75 76 ALA B N 1
ATOM 1229 C CA . ALA B 1 69 ? -7.627 -3.114 14.139 1.00 15.57 76 ALA B CA 1
ATOM 1230 C C . ALA B 1 69 ? -8.444 -1.863 13.814 1.00 16.49 76 ALA B C 1
ATOM 1231 O O . ALA B 1 69 ? -9.256 -1.875 12.884 1.00 16.36 76 ALA B O 1
ATOM 1233 N N . VAL B 1 70 ? -8.221 -0.800 14.587 1.00 15.57 77 VAL B N 1
ATOM 1234 C CA . VAL B 1 70 ? -8.853 0.507 14.335 1.00 15.58 77 VAL B CA 1
ATOM 1235 C C . VAL B 1 70 ? -8.571 0.983 12.907 1.00 16.36 77 VAL B C 1
ATOM 1236 O O . VAL B 1 70 ? -9.490 1.414 12.188 1.00 16.81 77 VAL B O 1
ATOM 1240 N N . ILE B 1 71 ? -7.307 0.886 12.495 1.00 16.18 78 ILE B N 1
ATOM 1241 C CA . ILE B 1 71 ? -6.892 1.333 11.163 1.00 17.28 78 ILE B CA 1
ATOM 1242 C C . ILE B 1 71 ? -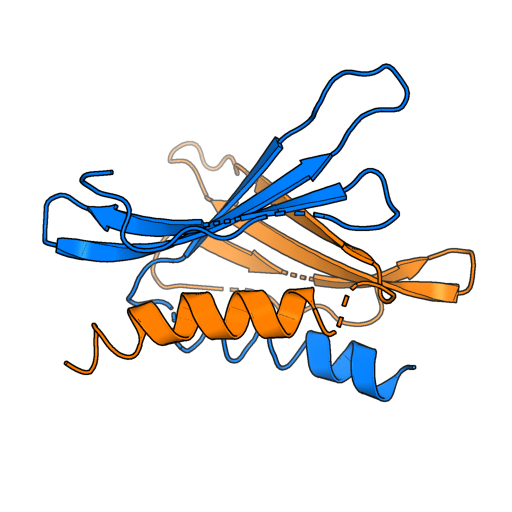7.472 0.438 10.060 1.00 19.46 78 ILE B C 1
ATOM 1243 O O . ILE B 1 71 ? -8.043 0.938 9.087 1.00 18.96 78 ILE B O 1
ATOM 1248 N N . LYS B 1 72 ? -7.350 -0.879 10.233 1.00 20.37 79 LYS B N 1
ATOM 1249 C CA . LYS B 1 72 ? -7.884 -1.834 9.260 1.00 22.51 79 LYS B CA 1
ATOM 1250 C C . LYS B 1 72 ? -9.388 -1.652 9.057 1.00 24.24 79 LYS B C 1
ATOM 1251 O O . LYS B 1 72 ? -9.869 -1.700 7.916 1.00 24.73 79 LYS B O 1
ATOM 1257 N N . GLN B 1 73 ? -10.118 -1.427 10.150 1.00 25.53 80 GLN B N 1
ATOM 1258 C CA A GLN B 1 73 ? -11.553 -1.192 10.068 0.50 26.67 80 GLN B CA 1
ATOM 1259 C CA B GLN B 1 73 ? -11.556 -1.186 10.090 0.50 26.66 80 GLN B CA 1
ATOM 1260 C C . GLN B 1 73 ? -11.855 0.060 9.258 1.00 27.51 80 GLN B C 1
ATOM 1261 O O . GLN B 1 73 ? -12.743 0.044 8.416 1.00 27.12 80 GLN B O 1
ATOM 1272 N N . LYS B 1 74 ? -11.103 1.133 9.508 1.00 28.00 81 LYS B N 1
ATOM 1273 C CA . LYS B 1 74 ? -11.260 2.390 8.771 1.00 29.57 81 LYS B CA 1
ATOM 1274 C C . LYS B 1 74 ? -10.987 2.166 7.284 1.00 31.32 81 LYS B C 1
ATOM 1275 O O . LYS B 1 74 ? -11.803 2.543 6.444 1.00 32.35 81 LYS B O 1
ATOM 1281 N N . VAL B 1 75 ? -9.860 1.529 6.968 1.00 32.98 82 VAL B N 1
ATOM 1282 C CA . VAL B 1 75 ? -9.457 1.296 5.581 1.00 35.05 82 VAL B CA 1
ATOM 1283 C C . VAL B 1 75 ? -10.490 0.471 4.801 1.00 37.58 82 VAL B C 1
ATOM 1284 O O . VAL B 1 75 ? -10.817 0.799 3.661 1.00 37.71 82 VAL B O 1
ATOM 1288 N N . SER B 1 76 ? -11.006 -0.587 5.424 1.00 39.83 83 SER B N 1
ATOM 1289 C CA . SER B 1 76 ? -12.049 -1.412 4.808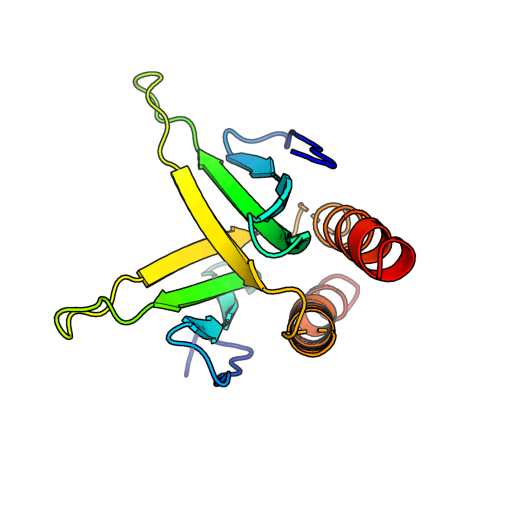 1.00 42.42 83 SER B CA 1
ATOM 1290 C C . SER B 1 76 ? -13.450 -0.784 4.927 1.00 43.91 83 SER B C 1
ATOM 1291 O O . SER B 1 76 ? -14.407 -1.278 4.328 1.00 44.45 83 SER B O 1
ATOM 1294 N N . THR B 1 77 ? -13.554 0.301 5.695 1.00 45.53 84 THR B N 1
ATOM 1295 C CA . THR B 1 77 ? -14.814 1.011 5.905 1.00 46.73 84 THR B CA 1
ATOM 1296 C C . THR B 1 77 ? -15.011 2.046 4.800 1.00 47.45 84 THR B C 1
ATOM 1297 O O . THR B 1 77 ? -16.075 2.120 4.182 1.00 48.59 84 THR B O 1
#

Foldseek 3Di:
DAQFDDKDWDDPAQWIKMGWGADPVGFIKDKIKIWGQDPPGDIDMDIDIGGPVCVVVVVVVVVVVVVVVVVD/DPDKDKDDPAQKMKMDWDADPVRWIKDKIKIWGADPVRDIDMDIDMGTPVCVVVVVVVCVVVVVVVVVVVD

Nearest PDB structures (foldseek):
  3n8b-assembly1_B  TM=1.014E+00  e=2.348E-10  Borreliella burgdorferi
  3nm7-assembly2_D  TM=9.986E-01  e=1.471E-09  Borreliella burgdorferi
  3nm7-assembly1_A  TM=9.606E-01  e=5.740E-09  Borreliella burgdorferi
  3n8b-assembly1_A  TM=9.801E-01  e=1.315E-08  Borreliella burgdorferi
  8chv-assembly1_D  TM=7.753E-01  e=8.049E-02  Homo sapiens

Organism: Borreliella burgdorferi (strain ATCC 35210 / DSM 4680 / CIP 102532 / B31) (NCBI:txid224326)

GO terms:
  GO:0005737 cytoplasm (C, EXP)